Protein AF-A0A7C8GTZ7-F1 (afdb_monomer_lite)

Radius of gyration: 9.89 Å; chains: 1; bounding box: 24×21×22 Å

Foldseek 3Di:
DDDDDPVQFPDWDDDPQLKIWTQGVVRDIDIDDNVCSVVVCVVVVD

Secondary structure (DSSP, 8-state):
-----GGGEEEEEEETTTEEEEEETTS-EEEE-HHHHHHHHHHHT-

Organism: NCBI:txid1672701

Sequence (46 aa):
SVVIARNKVKRITPTLSSKFILTMANGKTVDVTRTYYYIFKEYFGI

Structure (mmCIF, N/CA/C/O backbone):
data_AF-A0A7C8GTZ7-F1
#
_entry.id   AF-A0A7C8GTZ7-F1
#
loop_
_atom_site.group_PDB
_atom_site.id
_atom_site.type_symbol
_atom_site.label_atom_id
_atom_site.label_alt_id
_atom_site.label_comp_id
_atom_site.label_asym_id
_atom_site.label_entity_id
_atom_site.label_seq_id
_atom_site.pdbx_PDB_ins_code
_atom_site.Cartn_x
_atom_site.Cartn_y
_atom_site.Cartn_z
_atom_site.occupancy
_atom_site.B_iso_or_equiv
_atom_site.auth_seq_id
_atom_site.auth_comp_id
_atom_site.auth_asym_id
_atom_site.auth_atom_id
_atom_site.pdbx_PDB_model_num
ATOM 1 N N . SER A 1 1 ? 2.638 -14.342 -3.573 1.00 64.31 1 SER A N 1
ATOM 2 C CA . SER A 1 1 ? 1.808 -13.449 -4.405 1.00 64.31 1 SER A CA 1
ATOM 3 C C . SER A 1 1 ? 0.440 -13.310 -3.768 1.00 64.31 1 SER A C 1
ATOM 5 O O . SER A 1 1 ? -0.077 -14.315 -3.300 1.00 64.31 1 SER A O 1
ATOM 7 N N . VAL A 1 2 ? -0.111 -12.098 -3.682 1.00 81.38 2 VAL A N 1
ATOM 8 C CA . VAL A 1 2 ? -1.420 -11.827 -3.057 1.00 81.38 2 VAL A CA 1
ATOM 9 C C . VAL A 1 2 ? -2.293 -11.109 -4.077 1.00 81.38 2 VAL A C 1
ATOM 11 O O . VAL A 1 2 ? -1.815 -10.211 -4.764 1.00 81.38 2 VAL A O 1
ATOM 14 N N . VAL A 1 3 ? -3.562 -11.499 -4.168 1.00 83.50 3 VAL A N 1
ATOM 15 C CA . VAL A 1 3 ? -4.568 -10.813 -4.985 1.00 83.50 3 VAL A CA 1
ATOM 16 C C . VAL A 1 3 ? -5.485 -10.036 -4.047 1.00 83.50 3 VAL A C 1
ATOM 18 O O . VAL A 1 3 ? -5.976 -10.585 -3.061 1.00 83.50 3 VAL A O 1
ATOM 21 N N . ILE A 1 4 ? -5.701 -8.753 -4.334 1.00 85.44 4 ILE A N 1
ATOM 22 C CA . ILE A 1 4 ? -6.565 -7.870 -3.543 1.00 85.44 4 ILE A CA 1
ATOM 23 C C . ILE A 1 4 ? -7.803 -7.465 -4.344 1.00 85.44 4 ILE A C 1
ATOM 25 O O . ILE A 1 4 ? -7.749 -7.282 -5.557 1.00 85.44 4 ILE A O 1
ATOM 29 N N . ALA A 1 5 ? -8.921 -7.256 -3.652 1.00 86.06 5 ALA A N 1
ATOM 30 C CA . ALA A 1 5 ? -10.107 -6.661 -4.254 1.00 86.06 5 ALA A CA 1
ATOM 31 C C . ALA A 1 5 ? -10.012 -5.127 -4.204 1.00 86.06 5 ALA A C 1
ATOM 33 O O . ALA A 1 5 ? -10.053 -4.544 -3.118 1.00 86.06 5 ALA A O 1
ATOM 34 N N . ARG A 1 6 ? -9.944 -4.466 -5.369 1.00 83.94 6 ARG A N 1
ATOM 35 C CA . ARG A 1 6 ? -9.858 -2.994 -5.500 1.00 83.94 6 ARG A CA 1
ATOM 36 C C . ARG A 1 6 ? -10.942 -2.266 -4.707 1.00 83.94 6 ARG A C 1
ATOM 38 O O . ARG A 1 6 ? -10.643 -1.350 -3.952 1.00 83.94 6 ARG A O 1
ATOM 45 N N . ASN A 1 7 ? -12.186 -2.728 -4.814 1.00 87.62 7 ASN A N 1
ATOM 46 C CA . ASN A 1 7 ? -13.347 -2.106 -4.163 1.00 87.62 7 ASN A CA 1
ATOM 4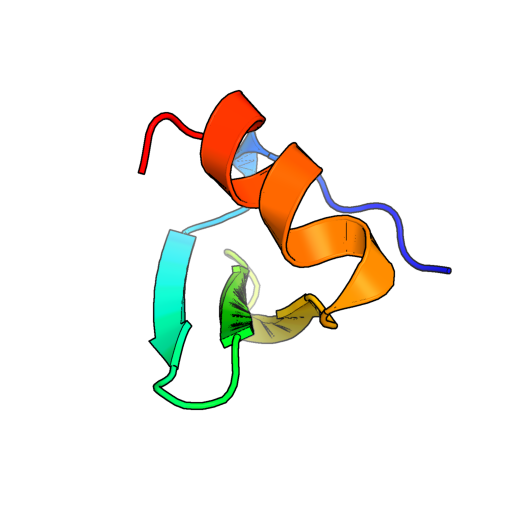7 C C . ASN A 1 7 ? -13.323 -2.234 -2.631 1.00 87.62 7 ASN A C 1
ATOM 49 O O . ASN A 1 7 ? -14.208 -1.728 -1.947 1.00 87.62 7 ASN A O 1
ATOM 53 N N . LYS A 1 8 ? -12.346 -2.962 -2.083 1.00 90.38 8 LYS A N 1
ATOM 54 C CA . LYS A 1 8 ? -12.136 -3.125 -0.645 1.00 90.38 8 LYS A CA 1
ATOM 55 C C . LYS A 1 8 ? -10.899 -2.372 -0.155 1.00 90.38 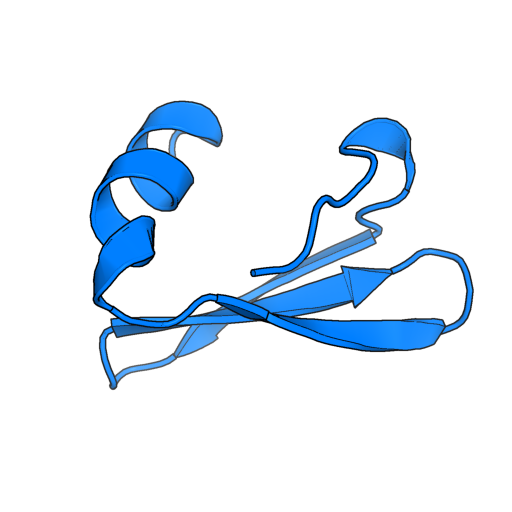8 LYS A C 1
ATOM 57 O O . LYS A 1 8 ? -10.622 -2.437 1.038 1.00 90.38 8 LYS A O 1
ATOM 62 N N . VAL A 1 9 ? -10.166 -1.668 -1.021 1.00 90.25 9 VAL A N 1
ATOM 63 C CA . VAL A 1 9 ? -9.062 -0.793 -0.608 1.00 90.25 9 VAL A CA 1
ATOM 64 C C . VAL A 1 9 ? -9.654 0.499 -0.053 1.00 90.25 9 VAL A C 1
ATOM 66 O O . VAL A 1 9 ? -10.376 1.207 -0.747 1.00 90.25 9 VAL A O 1
ATOM 69 N N . LYS A 1 10 ? -9.362 0.797 1.213 1.00 92.19 10 LYS A N 1
ATOM 70 C CA . LYS A 1 10 ? -9.859 1.986 1.917 1.00 92.19 10 LYS A CA 1
ATOM 71 C C . LYS A 1 10 ? -8.855 3.137 1.881 1.00 92.19 10 LYS A C 1
ATOM 73 O O . LYS A 1 10 ? -9.253 4.294 1.805 1.00 92.19 10 LYS A O 1
ATOM 78 N N . ARG A 1 11 ? -7.559 2.832 1.970 1.00 89.19 11 ARG A N 1
ATOM 79 C CA . ARG A 1 11 ? -6.478 3.825 1.931 1.00 89.19 11 ARG A CA 1
ATOM 80 C C . ARG A 1 11 ? -5.238 3.233 1.274 1.00 89.19 11 ARG A C 1
ATOM 82 O O . ARG A 1 11 ? -4.932 2.061 1.480 1.00 89.19 11 ARG A O 1
ATOM 89 N N . ILE A 1 12 ? -4.535 4.070 0.519 1.00 89.94 12 ILE A N 1
ATOM 90 C CA . ILE A 1 12 ? -3.246 3.765 -0.094 1.00 89.94 12 ILE A CA 1
ATOM 91 C C . ILE A 1 12 ? -2.242 4.757 0.479 1.00 89.94 12 ILE A C 1
ATOM 93 O O . ILE A 1 12 ? -2.403 5.964 0.310 1.00 89.94 12 ILE A O 1
ATOM 97 N N . THR A 1 13 ? -1.231 4.252 1.175 1.00 88.88 13 THR A N 1
ATOM 98 C CA . THR A 1 13 ? -0.173 5.077 1.759 1.00 88.88 13 THR A CA 1
ATOM 99 C C . THR A 1 13 ? 1.131 4.793 1.016 1.00 88.88 13 THR A C 1
ATOM 101 O O . THR A 1 13 ? 1.686 3.701 1.176 1.00 88.88 13 THR A O 1
ATOM 104 N N . PRO A 1 14 ? 1.633 5.725 0.188 1.00 86.81 14 PRO A N 1
ATOM 105 C CA . PRO A 1 14 ? 2.967 5.605 -0.379 1.00 86.81 14 PRO A CA 1
ATOM 106 C C . PRO A 1 14 ? 4.018 5.750 0.720 1.00 86.81 14 PRO A C 1
ATOM 108 O O . PRO A 1 14 ? 3.878 6.551 1.642 1.00 86.81 14 PRO A O 1
ATOM 111 N N . THR A 1 15 ? 5.094 4.983 0.606 1.00 85.62 15 THR A N 1
ATOM 112 C CA . THR A 1 15 ? 6.260 5.094 1.487 1.00 85.62 15 THR A CA 1
ATOM 113 C C . THR A 1 15 ? 7.492 5.472 0.673 1.00 85.62 15 THR A C 1
ATOM 115 O O . THR A 1 15 ? 7.598 5.129 -0.507 1.00 85.62 15 THR A O 1
ATOM 118 N N . LEU A 1 16 ? 8.466 6.123 1.316 1.00 80.12 16 LEU A N 1
ATOM 119 C CA . LEU A 1 16 ? 9.718 6.554 0.677 1.00 80.12 16 LEU A CA 1
ATOM 120 C C . LEU A 1 16 ? 10.538 5.398 0.063 1.00 80.12 16 LEU A C 1
ATOM 122 O O . LEU A 1 16 ? 11.400 5.625 -0.777 1.00 80.12 16 LEU A O 1
ATOM 126 N N . SER A 1 17 ? 10.269 4.148 0.453 1.00 80.62 17 SER A N 1
ATOM 127 C CA . SER A 1 17 ? 11.018 2.956 0.029 1.00 80.62 17 SER A CA 1
ATOM 128 C C . SER A 1 17 ? 10.467 2.299 -1.251 1.00 80.62 17 SER A C 1
ATOM 130 O O . SER A 1 17 ? 10.747 1.132 -1.518 1.00 80.62 17 SER A O 1
ATOM 132 N N . SER A 1 18 ? 9.666 3.011 -2.056 1.00 82.25 18 SER A N 1
ATOM 133 C CA . SER A 1 18 ? 8.962 2.419 -3.213 1.00 82.25 18 SER A CA 1
ATOM 134 C C . SER A 1 18 ? 8.091 1.219 -2.811 1.00 82.25 18 SER A C 1
ATOM 136 O O . SER A 1 18 ? 8.083 0.172 -3.465 1.00 82.25 18 SER A O 1
ATOM 138 N N . LYS A 1 19 ? 7.379 1.367 -1.690 1.00 87.31 19 LYS A N 1
ATOM 139 C CA . LYS A 1 19 ? 6.345 0.435 -1.233 1.00 87.31 19 LYS A CA 1
ATOM 140 C C . LYS A 1 19 ? 5.042 1.196 -1.030 1.00 87.31 19 LYS A C 1
ATOM 142 O O . LYS A 1 19 ? 5.074 2.358 -0.615 1.00 87.31 19 LYS A O 1
ATOM 147 N N . PHE A 1 20 ? 3.918 0.532 -1.263 1.00 88.06 20 PHE A N 1
ATOM 148 C CA . PHE A 1 20 ? 2.611 1.039 -0.849 1.00 88.06 20 PHE A CA 1
ATOM 149 C C . PHE A 1 20 ? 2.070 0.188 0.287 1.00 88.06 20 PHE A C 1
ATOM 151 O O . PHE A 1 20 ? 2.092 -1.035 0.197 1.00 88.06 20 PHE A O 1
ATOM 158 N N . ILE A 1 21 ? 1.550 0.836 1.321 1.00 90.88 21 ILE A N 1
ATOM 159 C CA . ILE A 1 21 ? 0.797 0.172 2.382 1.00 90.88 21 ILE A CA 1
ATOM 160 C C . ILE A 1 21 ? -0.681 0.380 2.074 1.00 90.88 21 ILE A C 1
ATOM 162 O O . ILE A 1 21 ? -1.170 1.512 2.023 1.00 90.88 21 ILE A O 1
ATOM 166 N N . LEU A 1 22 ? -1.393 -0.715 1.849 1.00 90.69 22 LEU A N 1
ATOM 167 C CA . LEU A 1 22 ? -2.820 -0.723 1.571 1.00 90.69 22 LEU A CA 1
ATOM 168 C C . LEU A 1 22 ? -3.576 -1.049 2.839 1.00 90.69 22 LEU A C 1
ATOM 170 O O . LEU A 1 22 ? -3.375 -2.108 3.421 1.00 90.69 22 LEU A O 1
ATOM 174 N N . THR A 1 23 ? -4.491 -0.179 3.238 1.00 92.94 23 THR A N 1
ATOM 175 C CA . THR A 1 23 ? -5.451 -0.491 4.294 1.00 92.94 23 THR A CA 1
ATOM 176 C C . THR A 1 23 ? -6.739 -0.983 3.654 1.00 92.94 23 THR A C 1
ATOM 178 O O . THR A 1 23 ? -7.397 -0.249 2.913 1.00 92.94 23 THR A O 1
ATOM 181 N N . MET A 1 24 ? -7.106 -2.224 3.944 1.00 91.75 24 MET A N 1
ATOM 182 C CA . MET A 1 24 ? -8.320 -2.866 3.452 1.00 91.75 24 MET A CA 1
ATOM 183 C C . MET A 1 24 ? -9.532 -2.494 4.320 1.00 91.75 24 MET A C 1
ATOM 185 O O . MET A 1 24 ? -9.403 -2.093 5.477 1.00 91.75 24 MET A O 1
ATOM 189 N N . ALA A 1 25 ? -10.740 -2.663 3.784 1.00 91.31 25 ALA A N 1
ATOM 190 C CA . ALA A 1 25 ? -11.998 -2.349 4.466 1.00 91.31 25 ALA A CA 1
ATOM 191 C C . ALA A 1 25 ? -12.222 -3.173 5.748 1.00 91.31 25 ALA A C 1
ATOM 193 O O . ALA A 1 25 ? -12.916 -2.721 6.651 1.00 91.31 25 ALA A O 1
ATOM 194 N N . ASN A 1 26 ? -11.607 -4.355 5.843 1.00 89.50 26 ASN A N 1
ATOM 195 C CA . ASN A 1 26 ? -11.620 -5.206 7.036 1.00 89.50 26 ASN A CA 1
ATOM 196 C C . ASN A 1 26 ? -10.543 -4.826 8.074 1.00 89.50 26 ASN A C 1
ATOM 198 O O . ASN A 1 26 ? -10.322 -5.581 9.015 1.00 89.50 26 ASN A O 1
ATOM 202 N N . GLY A 1 27 ? -9.832 -3.711 7.882 1.00 87.88 27 GLY A N 1
ATOM 203 C CA . GLY A 1 27 ? -8.768 -3.248 8.774 1.00 87.88 27 GLY A CA 1
ATOM 204 C C . GLY A 1 27 ? -7.412 -3.927 8.567 1.00 87.88 27 GLY A C 1
ATOM 205 O O . GLY A 1 27 ? -6.436 -3.500 9.177 1.00 87.88 27 GLY A O 1
ATOM 206 N N . LYS A 1 28 ? -7.306 -4.939 7.694 1.00 90.75 28 LYS A N 1
ATOM 207 C CA . LYS A 1 28 ? -6.014 -5.567 7.381 1.00 90.75 28 LYS A CA 1
ATOM 208 C C . LYS A 1 28 ? -5.152 -4.649 6.524 1.00 90.75 28 LYS A C 1
ATOM 210 O O . LYS A 1 28 ? -5.664 -3.929 5.665 1.00 90.75 28 LYS A O 1
ATOM 215 N N . THR A 1 29 ? -3.842 -4.730 6.719 1.00 91.19 29 THR A N 1
ATOM 216 C CA . THR A 1 29 ? -2.854 -4.040 5.893 1.00 91.19 29 THR A CA 1
ATOM 217 C C . THR A 1 29 ? -2.170 -5.001 4.930 1.00 91.19 29 THR A C 1
ATOM 219 O O . THR A 1 29 ? -1.945 -6.167 5.253 1.00 91.19 29 THR A O 1
ATOM 222 N N . VAL A 1 30 ? -1.875 -4.524 3.722 1.00 90.19 30 VAL A N 1
ATOM 223 C CA . VAL A 1 30 ? -1.154 -5.282 2.694 1.00 90.19 30 VAL A CA 1
ATOM 224 C C . VAL A 1 30 ? -0.052 -4.407 2.121 1.00 90.19 30 VAL A C 1
ATOM 226 O O . VAL A 1 30 ? -0.319 -3.292 1.679 1.00 90.19 30 VAL A O 1
ATOM 229 N N . ASP A 1 31 ? 1.165 -4.937 2.080 1.00 89.94 31 ASP A N 1
ATOM 230 C CA . ASP A 1 31 ? 2.310 -4.232 1.516 1.00 89.94 31 ASP A CA 1
ATOM 231 C C . ASP A 1 31 ? 2.507 -4.605 0.046 1.00 89.94 31 ASP A C 1
ATOM 233 O O . ASP A 1 31 ? 2.716 -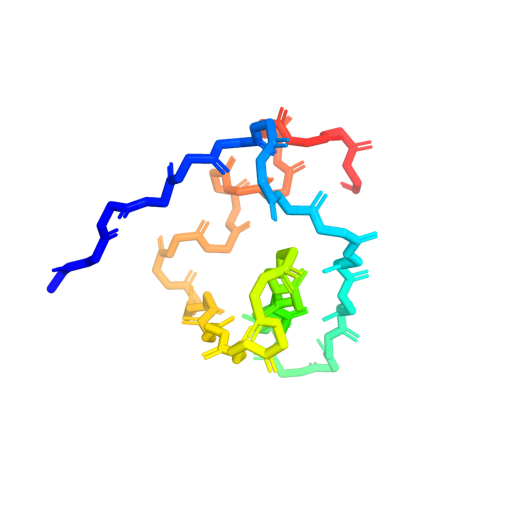5.767 -0.312 1.00 89.94 31 ASP A O 1
ATOM 237 N N . VAL A 1 32 ? 2.481 -3.596 -0.818 1.00 87.69 32 VAL A N 1
ATOM 238 C CA . VAL A 1 32 ? 2.886 -3.711 -2.217 1.00 87.69 32 VAL A CA 1
ATOM 239 C C . VAL A 1 32 ? 4.384 -3.467 -2.286 1.00 87.69 32 VAL A C 1
ATOM 241 O O . VAL A 1 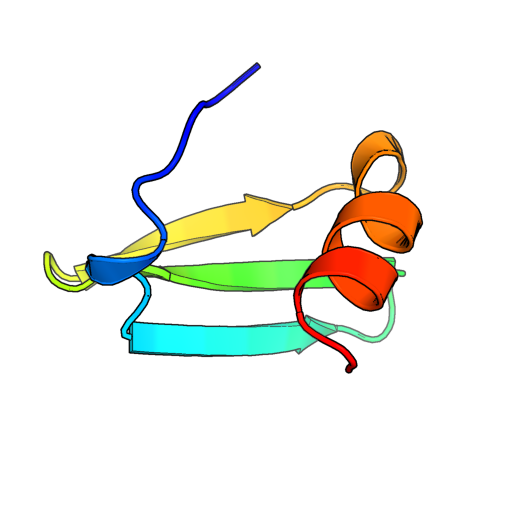32 ? 4.873 -2.374 -1.989 1.00 87.69 32 VAL A O 1
ATOM 244 N N . THR A 1 33 ? 5.119 -4.502 -2.671 1.00 87.31 33 THR A N 1
ATOM 245 C CA . THR A 1 33 ? 6.572 -4.451 -2.822 1.00 87.31 33 THR A CA 1
ATOM 246 C C . THR A 1 33 ? 6.982 -3.869 -4.173 1.00 87.31 33 THR A C 1
ATOM 248 O O . THR A 1 33 ? 6.187 -3.766 -5.110 1.00 87.31 33 THR A O 1
ATOM 251 N N . ARG A 1 34 ? 8.267 -3.513 -4.279 1.00 82.75 34 ARG A N 1
ATOM 252 C CA . ARG A 1 34 ? 8.856 -2.804 -5.422 1.00 82.75 34 ARG A CA 1
ATOM 253 C C . ARG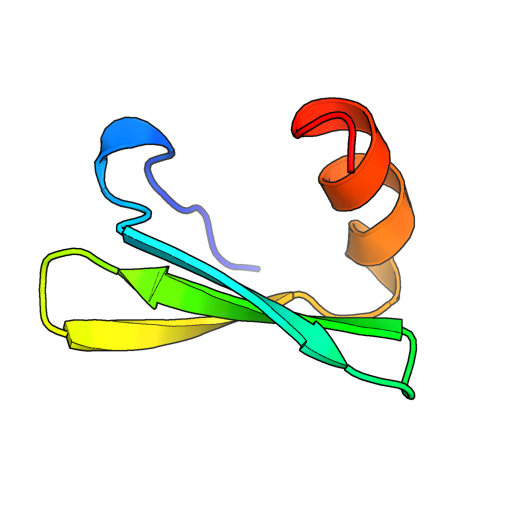 A 1 34 ? 8.586 -3.463 -6.780 1.00 82.75 34 ARG A C 1
ATOM 255 O O . ARG A 1 34 ? 8.400 -2.753 -7.759 1.00 82.75 34 ARG A O 1
ATOM 262 N N . THR A 1 35 ? 8.498 -4.793 -6.833 1.00 85.12 35 THR A N 1
ATOM 263 C CA . THR A 1 35 ? 8.209 -5.549 -8.065 1.00 85.12 35 THR A CA 1
ATOM 264 C C . THR A 1 35 ? 6.858 -5.183 -8.680 1.00 85.12 35 THR A C 1
ATOM 266 O O . THR A 1 35 ? 6.736 -5.133 -9.896 1.00 85.12 35 THR A O 1
ATOM 269 N N . TYR A 1 36 ? 5.859 -4.876 -7.850 1.00 86.00 36 TYR A N 1
ATOM 270 C CA . TYR A 1 36 ? 4.525 -4.475 -8.306 1.00 86.00 36 TYR A CA 1
ATOM 271 C C . TYR A 1 36 ? 4.307 -2.962 -8.234 1.00 86.00 36 TYR A C 1
ATOM 273 O O . TYR A 1 36 ? 3.261 -2.485 -8.655 1.00 86.00 36 TYR A O 1
ATOM 281 N N . TYR A 1 37 ? 5.277 -2.198 -7.726 1.00 85.56 37 TYR A N 1
ATOM 282 C CA . TYR A 1 37 ? 5.123 -0.774 -7.431 1.00 85.56 37 TYR A CA 1
ATOM 283 C C . TYR A 1 37 ? 4.723 0.053 -8.653 1.00 85.56 37 TYR A C 1
ATOM 285 O O . TYR A 1 37 ? 3.762 0.808 -8.576 1.00 85.56 37 TYR A O 1
ATOM 293 N N . TYR A 1 38 ? 5.422 -0.106 -9.781 1.00 85.25 38 TYR A N 1
ATOM 294 C CA . TYR A 1 38 ? 5.149 0.682 -10.988 1.00 85.25 38 TYR A CA 1
ATOM 295 C C . TYR A 1 38 ? 3.786 0.353 -11.597 1.00 85.25 38 TYR A C 1
ATOM 297 O O . TYR A 1 38 ? 3.013 1.264 -11.866 1.00 85.25 38 TYR A O 1
ATOM 305 N N . ILE A 1 39 ? 3.453 -0.937 -11.701 1.00 86.62 39 ILE A N 1
ATOM 306 C CA . ILE A 1 39 ? 2.147 -1.399 -12.191 1.00 86.62 39 ILE A CA 1
ATOM 307 C C . ILE A 1 39 ? 1.033 -0.873 -11.283 1.00 86.62 39 ILE A C 1
ATOM 309 O O . ILE A 1 39 ? 0.007 -0.400 -11.755 1.00 86.62 39 ILE A O 1
ATOM 313 N N . PHE A 1 40 ? 1.236 -0.927 -9.966 1.00 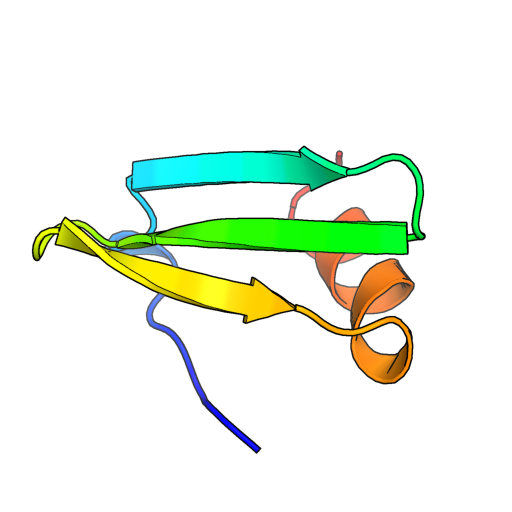86.25 40 PHE A N 1
ATOM 314 C CA . PHE A 1 40 ? 0.254 -0.463 -8.994 1.00 86.25 40 PHE A CA 1
ATOM 315 C C . PHE A 1 40 ? 0.060 1.054 -9.057 1.00 86.25 40 PHE A C 1
ATOM 317 O O . PHE A 1 40 ? -1.069 1.537 -9.006 1.00 86.25 40 PHE A O 1
ATOM 324 N N . LYS A 1 41 ? 1.161 1.797 -9.201 1.00 85.19 41 LYS A N 1
ATOM 325 C CA . LYS A 1 41 ? 1.163 3.249 -9.357 1.00 85.19 41 LYS A CA 1
ATOM 326 C C . LYS A 1 41 ? 0.390 3.667 -10.612 1.00 85.19 41 LYS A C 1
ATOM 328 O O . LYS A 1 41 ? -0.532 4.469 -10.517 1.00 85.19 41 LYS A O 1
ATOM 333 N N . GLU A 1 42 ? 0.714 3.062 -11.751 1.00 87.00 42 GLU A N 1
ATOM 334 C CA . GLU A 1 42 ? 0.059 3.324 -13.035 1.00 87.00 42 GLU A CA 1
ATOM 335 C C . GLU A 1 42 ? -1.427 2.942 -13.004 1.00 87.00 42 GLU A C 1
ATOM 337 O O . GLU A 1 42 ? -2.282 3.726 -13.406 1.00 87.00 42 GLU A O 1
ATOM 342 N N . TYR A 1 43 ? -1.757 1.782 -12.433 1.00 86.00 43 TYR A N 1
ATOM 343 C CA . TYR A 1 43 ? -3.133 1.290 -12.358 1.00 86.00 43 TYR A CA 1
ATOM 344 C C . TYR A 1 43 ? -4.049 2.161 -11.483 1.00 86.00 43 TYR A C 1
ATOM 346 O O . TYR A 1 43 ? -5.240 2.294 -11.770 1.00 86.00 43 TYR A O 1
ATOM 354 N N . PHE A 1 44 ? -3.518 2.742 -10.403 1.00 82.56 44 PHE A N 1
ATOM 355 C CA . PHE A 1 44 ? -4.273 3.658 -9.542 1.00 82.56 44 PHE A CA 1
ATOM 356 C C . PHE A 1 44 ? -4.132 5.137 -9.939 1.00 82.56 44 PHE A C 1
ATOM 358 O O . PHE A 1 44 ? -4.842 5.964 -9.367 1.00 82.56 44 PHE A O 1
ATOM 365 N N . GLY A 1 45 ? -3.272 5.469 -10.907 1.00 81.44 45 GLY A N 1
ATOM 366 C CA . GLY A 1 45 ? -3.042 6.840 -11.372 1.00 81.44 45 GLY A CA 1
ATOM 367 C C . GLY A 1 45 ? -2.430 7.766 -10.312 1.00 81.44 45 GLY A C 1
ATOM 368 O O . GLY A 1 45 ? -2.762 8.949 -10.284 1.00 81.44 45 GLY A O 1
ATOM 369 N N . ILE A 1 46 ? -1.600 7.217 -9.415 1.00 74.69 46 ILE A N 1
ATOM 370 C CA . ILE A 1 46 ? -0.922 7.935 -8.310 1.00 74.69 46 ILE A CA 1
ATOM 371 C C . ILE A 1 46 ? 0.508 8.306 -8.726 1.00 74.69 46 ILE A C 1
ATOM 373 O O . ILE A 1 46 ? 1.037 7.664 -9.655 1.00 74.69 46 ILE A O 1
#

pLDDT: mean 86.31, std 4.95, range [64.31, 92.94]

InterPro domains:
  IPR007492 LytTR DNA-binding domain [PF04397] (1-44)
  IPR007492 LytTR DNA-binding domain [PS50930] (1-46)